Protein AF-A0A2H5Z7Q7-F1 (afdb_monomer)

Radius of gyration: 16.31 Å; Cα contacts (8 Å, |Δi|>4): 138; chains: 1; bounding box: 37×43×39 Å

pLDDT: mean 71.94, std 19.25, range [34.16, 92.62]

Mean predicted aligned error: 11.22 Å

Secondary structure (DSSP, 8-state):
------S--TTSHHHHHHHHTTEEEE--HHHHHHHHH-TTHHHHHHHHHHHHHHH-TT-EEEEEEEE-SS-TT-EEEEEEEE-SS--HHHHHHHHHHHHHHHHHHHHHHHHHHHHHTTTS------HHHHTT----

Nearest PDB structures (foldseek):
  7pmx-assembly1_A  TM=3.668E-01  e=2.606E+00  Homo sapiens
  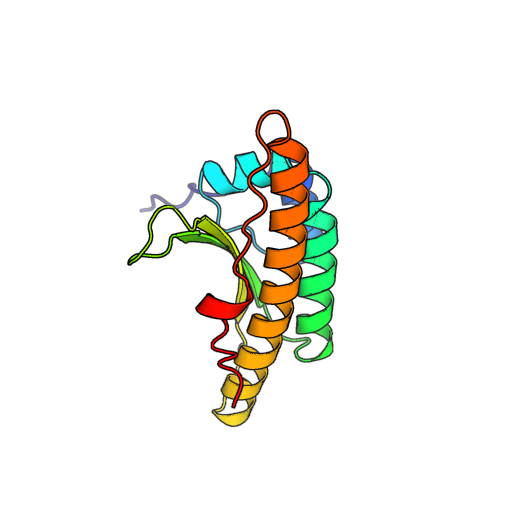4uc9-assembly3_C  TM=2.464E-01  e=1.610E+00  Human respiratory syncytial virus A2
  7pmw-assembly1_A  TM=3.029E-01  e=3.522E+00  Homo sapiens

Solvent-accessible surface area (backbone atoms only — not comparable to full-atom values): 8240 Å² total; per-residue (Å²): 140,76,99,76,85,76,82,75,81,77,77,45,71,54,58,48,52,38,47,74,72,56,32,42,74,58,66,56,73,66,48,51,51,48,47,68,75,34,76,61,52,64,57,48,52,50,54,31,48,49,56,44,38,72,79,36,75,73,49,48,36,34,35,35,68,42,66,37,91,91,44,71,84,55,58,48,83,42,68,44,74,46,62,93,73,80,51,73,71,59,45,57,52,47,50,52,46,41,51,56,29,40,52,54,41,50,53,54,46,51,54,52,49,40,63,76,42,61,92,64,75,67,75,84,86,59,71,52,74,80,68,66,64,72,86,127

Sequence (136 aa):
MSAQESCCNAAEPAVRDLLRFGIEVEGGEELLRTLSECPDLPVHLRGAANLILNWFPDARLSLRWYEDPEKPSDQHPILCASLPELNEERFQHLCRVIDDANLVLLTASCWTFAALGSDEGFLYADLDEDLGWSDS

Foldseek 3Di:
DDPPPPDDPVVDPLCVLCVVLQEAEPDDPVVSVLCVLQVCLSVLLSVLVCLLCVVPVQKHKYWYWDADPVHRVPIDIAIDIDHPDDDPVNVVVSVVSSVVSVVSSVVVSLVSVQVVPPVDGDPPPDPPVVVPVDDD

Structure (mmCIF, N/CA/C/O backbone):
data_AF-A0A2H5Z7Q7-F1
#
_entry.id   AF-A0A2H5Z7Q7-F1
#
loop_
_atom_site.group_PDB
_atom_site.id
_atom_site.type_symbol
_atom_site.label_atom_id
_atom_site.label_alt_id
_atom_site.label_comp_id
_atom_site.label_asym_id
_atom_site.label_entity_id
_atom_site.label_seq_id
_atom_site.pdbx_PDB_ins_code
_atom_site.Cartn_x
_atom_site.Cartn_y
_atom_site.Cartn_z
_atom_site.occupancy
_atom_site.B_iso_or_equiv
_atom_site.auth_seq_id
_atom_site.auth_comp_id
_atom_site.auth_asym_id
_atom_site.auth_atom_id
_atom_site.pdbx_PDB_model_num
ATOM 1 N N . MET A 1 1 ? -9.530 31.590 -4.856 1.00 36.12 1 MET A N 1
ATOM 2 C CA . MET A 1 1 ? -10.420 30.446 -5.148 1.00 36.12 1 MET A CA 1
ATOM 3 C C . MET A 1 1 ? -10.013 29.920 -6.514 1.00 36.12 1 MET A C 1
ATOM 5 O O . MET A 1 1 ? -10.115 30.693 -7.450 1.00 36.12 1 MET A O 1
ATOM 9 N N . SER A 1 2 ? -9.459 28.735 -6.727 1.00 39.00 2 SER A N 1
ATOM 10 C CA . SER A 1 2 ? -8.977 27.639 -5.874 1.00 39.00 2 SER A CA 1
ATOM 11 C C . SER A 1 2 ? -8.056 26.820 -6.789 1.00 39.00 2 SER A C 1
ATOM 13 O O . SER A 1 2 ? -8.506 26.355 -7.831 1.00 39.00 2 SER A O 1
ATOM 15 N N . ALA A 1 3 ? -6.774 26.691 -6.437 1.00 34.16 3 ALA A N 1
ATOM 16 C CA . ALA A 1 3 ? -5.777 25.893 -7.155 1.00 34.16 3 ALA A CA 1
ATOM 17 C C . ALA A 1 3 ? -5.958 24.402 -6.821 1.00 34.16 3 ALA A C 1
ATOM 19 O O . ALA A 1 3 ? -5.107 23.782 -6.194 1.00 34.16 3 ALA A O 1
ATOM 20 N N . GLN A 1 4 ? -7.135 23.869 -7.146 1.00 40.03 4 GLN A N 1
ATOM 21 C CA . GLN A 1 4 ? -7.619 22.577 -6.660 1.00 40.03 4 GLN A CA 1
ATOM 22 C C . GLN A 1 4 ? -8.030 21.666 -7.825 1.00 40.03 4 GLN A C 1
ATOM 24 O O . GLN A 1 4 ? -9.036 20.975 -7.764 1.00 40.03 4 GLN A O 1
ATOM 29 N N . GLU A 1 5 ? -7.241 21.699 -8.901 1.00 38.28 5 GLU A N 1
ATOM 30 C CA . GLU A 1 5 ? -7.325 20.768 -10.039 1.00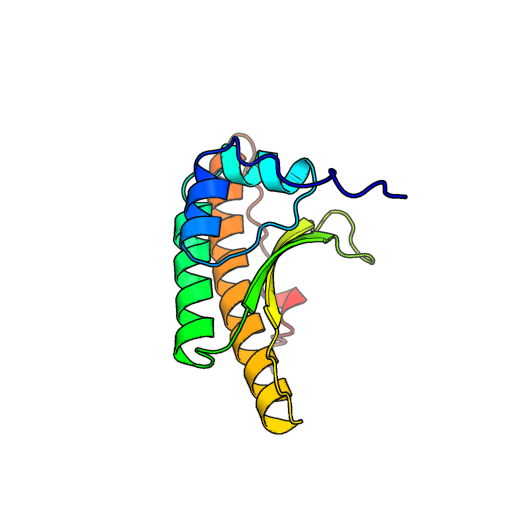 38.28 5 GLU A CA 1
ATOM 31 C C . GLU A 1 5 ? -5.946 20.160 -10.360 1.00 38.28 5 GLU A C 1
ATOM 33 O O . GLU A 1 5 ? -5.666 19.767 -11.488 1.00 38.28 5 GLU A O 1
ATOM 38 N N . SER A 1 6 ? -5.059 20.093 -9.363 1.00 47.19 6 SER A N 1
ATOM 39 C CA . SER A 1 6 ? -3.810 19.337 -9.462 1.00 47.19 6 SER A CA 1
ATOM 40 C C . SER A 1 6 ? -3.998 17.974 -8.808 1.00 47.19 6 SER A C 1
ATOM 42 O O . SER A 1 6 ? -4.615 17.887 -7.751 1.00 47.19 6 SER A O 1
ATOM 44 N N . CYS A 1 7 ? -3.402 16.950 -9.415 1.00 38.12 7 CYS A N 1
ATOM 45 C CA . CYS A 1 7 ? -3.300 15.573 -8.922 1.00 38.12 7 CYS A CA 1
ATOM 46 C C . CYS A 1 7 ? -4.508 14.679 -9.208 1.00 38.12 7 CYS A C 1
ATOM 48 O O . CYS A 1 7 ? -5.185 14.236 -8.296 1.00 38.12 7 CYS A O 1
ATOM 50 N N . CYS A 1 8 ? -4.734 14.356 -10.482 1.00 41.47 8 CYS A N 1
ATOM 51 C CA . CYS A 1 8 ? -5.301 13.066 -10.887 1.00 41.47 8 CYS A CA 1
ATOM 52 C C . CYS A 1 8 ? -5.014 12.851 -12.380 1.00 41.47 8 CYS A C 1
ATOM 54 O O . CYS A 1 8 ? -5.891 13.011 -13.230 1.00 41.47 8 CYS A O 1
ATOM 56 N N . ASN A 1 9 ? -3.784 12.451 -12.716 1.00 46.56 9 ASN A N 1
ATOM 57 C CA . ASN A 1 9 ? -3.499 11.793 -13.994 1.00 46.56 9 ASN A CA 1
ATOM 58 C C . ASN A 1 9 ? -4.136 10.393 -13.976 1.00 46.56 9 ASN A C 1
ATOM 60 O O . ASN A 1 9 ? -3.463 9.368 -13.985 1.00 46.56 9 ASN A O 1
ATOM 64 N N . ALA A 1 10 ? -5.469 10.338 -13.985 1.00 49.00 10 ALA A N 1
ATOM 65 C CA . ALA A 1 10 ? -6.270 9.125 -14.137 1.00 49.00 10 ALA A CA 1
ATOM 66 C C . ALA A 1 10 ? -6.141 8.521 -15.557 1.00 49.00 10 ALA A C 1
ATOM 68 O O . ALA A 1 10 ? -7.092 7.943 -16.087 1.00 49.00 10 ALA A O 1
ATOM 69 N N . ALA A 1 11 ? -4.996 8.695 -16.220 1.00 53.97 11 ALA A N 1
ATOM 70 C CA . ALA A 1 11 ? -4.720 8.256 -17.582 1.00 53.97 11 ALA A CA 1
ATOM 71 C C . ALA A 1 11 ? -3.995 6.901 -17.627 1.00 53.97 11 ALA A C 1
ATOM 73 O O . ALA A 1 11 ? -4.165 6.174 -18.604 1.00 53.97 11 ALA A O 1
ATOM 74 N N . GLU A 1 12 ? -3.277 6.515 -16.570 1.00 70.25 12 GLU A N 1
ATOM 75 C CA . GLU A 1 12 ? -2.552 5.244 -16.539 1.00 70.25 12 GLU A CA 1
ATOM 76 C C . GLU A 1 12 ? -3.443 4.067 -16.095 1.00 70.25 12 GLU A C 1
ATOM 78 O O . GLU A 1 12 ? -4.155 4.169 -15.088 1.00 70.25 12 GLU A O 1
ATOM 83 N N . PRO A 1 13 ? -3.427 2.928 -16.819 1.00 82.19 13 PRO A N 1
ATOM 84 C CA . PRO A 1 13 ? -4.212 1.743 -16.472 1.00 82.19 13 PRO A CA 1
ATOM 85 C C . PRO A 1 13 ? -3.989 1.247 -15.037 1.00 82.19 13 PRO A C 1
ATOM 87 O O . PRO A 1 13 ? -4.959 0.868 -14.381 1.00 82.19 13 PRO A O 1
ATOM 90 N N . ALA A 1 14 ? -2.749 1.305 -14.541 1.00 82.81 14 ALA A N 1
ATOM 91 C CA . ALA A 1 14 ? -2.385 0.888 -13.187 1.00 82.81 14 ALA A CA 1
ATOM 92 C C . ALA A 1 14 ? -3.063 1.756 -12.115 1.00 82.81 14 ALA A C 1
ATOM 94 O O . ALA A 1 14 ? -3.706 1.232 -11.209 1.00 82.81 14 ALA A O 1
ATOM 95 N N . VAL A 1 15 ? -3.019 3.084 -12.266 1.00 86.12 15 VAL A N 1
ATOM 96 C CA . VAL A 1 15 ? -3.685 4.025 -11.348 1.00 86.12 15 VAL A CA 1
ATOM 97 C C . VAL A 1 15 ? -5.195 3.789 -11.324 1.00 86.12 15 VAL A C 1
ATOM 99 O O . VAL A 1 15 ? -5.806 3.759 -10.258 1.00 86.12 15 VAL A O 1
ATOM 102 N N . ARG A 1 16 ? -5.820 3.559 -12.487 1.00 86.75 16 ARG A N 1
ATOM 103 C CA . ARG A 1 16 ? -7.259 3.246 -12.551 1.00 86.75 16 ARG A CA 1
ATOM 104 C C . ARG A 1 16 ? -7.609 1.939 -11.847 1.00 86.75 16 ARG A C 1
ATOM 106 O O . ARG A 1 16 ? -8.683 1.855 -11.256 1.00 86.75 16 ARG A O 1
ATOM 113 N N . ASP A 1 17 ? -6.757 0.926 -11.956 1.00 87.31 17 ASP A N 1
ATOM 114 C CA . ASP A 1 17 ? -6.961 -0.362 -11.293 1.00 87.31 17 ASP A CA 1
ATOM 115 C C . ASP A 1 17 ? -6.878 -0.214 -9.767 1.00 87.31 17 ASP A C 1
ATOM 117 O O . ASP A 1 17 ? -7.779 -0.656 -9.055 1.00 87.31 17 ASP A O 1
ATOM 121 N N . LEU A 1 18 ? -5.872 0.514 -9.273 1.00 89.06 18 LEU A N 1
ATOM 122 C CA . LEU A 1 18 ? -5.713 0.822 -7.848 1.00 89.06 18 LEU A CA 1
ATOM 123 C C . LEU A 1 18 ? -6.905 1.617 -7.291 1.00 89.06 18 LEU A C 1
ATOM 125 O O . LEU A 1 18 ? -7.474 1.234 -6.269 1.00 89.06 18 LEU A O 1
ATOM 129 N N . LEU A 1 19 ? -7.362 2.647 -8.012 1.00 89.00 19 LEU A N 1
ATOM 130 C CA . LEU A 1 19 ? -8.536 3.437 -7.622 1.00 89.00 19 LEU A CA 1
ATOM 131 C C . LEU A 1 19 ? -9.817 2.593 -7.566 1.00 89.00 19 LEU A C 1
ATOM 133 O O . LEU A 1 19 ? -10.624 2.752 -6.652 1.00 89.00 19 LEU A O 1
ATOM 137 N N . ARG A 1 20 ? -10.013 1.664 -8.513 1.00 88.31 20 ARG A N 1
ATOM 138 C CA . ARG A 1 20 ? -11.148 0.717 -8.476 1.00 88.31 20 ARG A CA 1
ATOM 139 C C . ARG A 1 20 ? -11.097 -0.209 -7.268 1.00 88.31 20 ARG A C 1
ATOM 141 O O . ARG A 1 20 ? -12.144 -0.687 -6.838 1.00 88.31 20 ARG A O 1
ATOM 148 N N . PHE A 1 21 ? -9.903 -0.455 -6.744 1.00 86.88 21 PHE A N 1
ATOM 149 C CA . PHE A 1 21 ? -9.679 -1.249 -5.545 1.00 86.88 21 PHE A CA 1
ATOM 150 C C . PHE A 1 21 ? -9.768 -0.429 -4.247 1.00 86.88 21 PHE A C 1
ATOM 152 O O . PHE A 1 21 ? -9.578 -0.975 -3.165 1.00 86.88 21 PHE A O 1
ATOM 159 N N . GLY A 1 22 ? -10.071 0.870 -4.335 1.00 89.56 22 GLY A N 1
ATOM 160 C CA . GLY A 1 22 ? -10.179 1.749 -3.171 1.00 89.56 22 GLY A CA 1
ATOM 161 C C . GLY A 1 22 ? -8.835 2.222 -2.617 1.00 89.56 22 GLY A C 1
ATOM 162 O O . GLY A 1 22 ? -8.785 2.673 -1.475 1.00 89.56 22 GLY A O 1
ATOM 163 N N . ILE A 1 23 ? -7.758 2.122 -3.403 1.00 91.00 23 ILE A N 1
ATOM 164 C CA . ILE A 1 23 ? -6.451 2.689 -3.063 1.00 91.00 23 ILE A CA 1
ATOM 165 C C . ILE A 1 23 ? -6.341 4.040 -3.764 1.00 91.00 23 ILE A C 1
ATOM 167 O O . ILE A 1 23 ? -6.248 4.112 -4.993 1.00 91.00 23 ILE A O 1
ATOM 171 N N . GLU A 1 24 ? -6.367 5.116 -2.983 1.00 91.19 24 GLU A N 1
ATOM 172 C CA . GLU A 1 24 ? -6.096 6.457 -3.493 1.00 91.19 24 GLU A CA 1
ATOM 173 C C . GLU A 1 24 ? -4.621 6.553 -3.898 1.00 91.19 24 GLU A C 1
ATOM 175 O O . GLU A 1 24 ? -3.749 6.024 -3.219 1.00 91.19 24 GLU A O 1
ATOM 180 N N . VAL A 1 25 ? -4.318 7.199 -5.022 1.00 87.94 25 VAL A N 1
ATOM 181 C CA . VAL A 1 25 ? -2.931 7.383 -5.469 1.00 87.94 25 VAL A CA 1
ATOM 182 C C . VAL A 1 25 ? -2.573 8.849 -5.300 1.00 87.94 25 VAL A C 1
ATOM 184 O O . VAL A 1 25 ? -3.021 9.706 -6.062 1.00 87.94 25 VAL A O 1
ATOM 187 N N . GLU A 1 26 ? -1.759 9.130 -4.292 1.00 83.00 26 GLU A N 1
ATOM 188 C CA . GLU A 1 26 ? -1.226 10.455 -4.001 1.00 83.00 26 GLU A CA 1
ATOM 189 C C . GLU A 1 26 ? 0.171 10.547 -4.628 1.00 83.00 26 GLU A C 1
ATOM 191 O O . GLU A 1 26 ? 1.195 10.306 -3.991 1.00 83.00 26 GLU A O 1
ATOM 196 N N . GLY A 1 27 ? 0.188 10.788 -5.941 1.00 66.25 27 GLY A N 1
ATOM 197 C CA . GLY A 1 27 ? 1.388 10.638 -6.764 1.00 66.25 27 GLY A CA 1
ATOM 198 C C . GLY A 1 27 ? 2.147 11.927 -7.078 1.00 66.25 27 GLY A C 1
ATOM 199 O O . GLY A 1 27 ? 1.545 12.964 -7.364 1.00 66.25 27 GLY A O 1
ATOM 200 N N . GLY A 1 28 ? 3.477 11.792 -7.099 1.00 75.19 28 GLY A N 1
ATOM 201 C CA . GLY A 1 28 ? 4.423 12.584 -7.895 1.00 75.19 28 GLY A CA 1
ATOM 202 C C . GLY A 1 28 ? 4.813 11.850 -9.191 1.00 75.19 28 GLY A C 1
ATOM 203 O O . GLY A 1 28 ? 4.304 10.760 -9.463 1.00 75.19 28 GLY A O 1
ATOM 204 N N . GLU A 1 29 ? 5.691 12.438 -10.005 1.00 82.56 29 GLU A N 1
ATOM 205 C CA . GLU A 1 29 ? 6.098 11.897 -11.318 1.00 82.56 29 GLU A CA 1
ATOM 206 C C . GLU A 1 29 ? 6.750 10.506 -11.200 1.00 82.56 29 GLU A C 1
ATOM 208 O O . GLU A 1 29 ? 6.475 9.609 -12.000 1.00 82.56 29 GLU A O 1
ATOM 213 N N . GLU A 1 30 ? 7.530 10.292 -10.143 1.00 81.62 30 GLU A N 1
ATOM 214 C CA . GLU A 1 30 ? 8.263 9.061 -9.853 1.00 81.62 30 GLU A CA 1
ATOM 215 C C . GLU A 1 30 ? 7.333 7.875 -9.593 1.00 81.62 30 GLU A C 1
ATOM 217 O O . GLU A 1 30 ? 7.530 6.805 -10.167 1.00 81.62 30 GLU A O 1
ATOM 222 N N . LEU A 1 31 ? 6.281 8.070 -8.789 1.00 83.88 31 LEU A N 1
ATOM 223 C CA . LEU A 1 31 ? 5.318 7.010 -8.484 1.00 83.88 31 LEU A CA 1
ATOM 224 C C . LEU A 1 31 ? 4.585 6.543 -9.746 1.00 83.88 31 LEU A C 1
ATOM 226 O O . LEU A 1 31 ? 4.381 5.345 -9.933 1.00 83.88 31 LEU A O 1
ATOM 230 N N . LEU A 1 32 ? 4.197 7.484 -10.613 1.00 85.38 32 LEU A N 1
ATOM 231 C CA . LEU A 1 32 ? 3.534 7.167 -11.880 1.00 85.38 32 LEU A CA 1
ATOM 232 C C . LEU A 1 32 ? 4.476 6.392 -12.804 1.00 85.38 32 LEU A C 1
ATOM 234 O O . LEU A 1 32 ? 4.120 5.317 -13.286 1.00 85.38 32 LEU A O 1
ATOM 238 N N . ARG A 1 33 ? 5.719 6.866 -12.956 1.00 83.50 33 ARG A N 1
ATOM 239 C CA . ARG A 1 33 ? 6.745 6.152 -13.724 1.00 83.50 33 ARG A CA 1
ATOM 240 C C . ARG A 1 33 ? 6.923 4.720 -13.218 1.00 83.50 33 ARG A C 1
ATOM 242 O O . ARG A 1 33 ? 6.855 3.788 -14.013 1.00 83.50 33 ARG A O 1
ATOM 249 N N . THR A 1 34 ? 7.066 4.530 -11.906 1.00 82.06 34 THR A N 1
ATOM 250 C CA . THR A 1 34 ? 7.188 3.196 -11.306 1.00 82.06 34 THR A CA 1
ATOM 251 C C . THR A 1 34 ? 5.966 2.323 -11.589 1.00 82.06 34 THR A C 1
ATOM 253 O O . THR A 1 34 ? 6.127 1.170 -11.971 1.00 82.06 34 THR A O 1
ATOM 256 N N . LEU A 1 35 ? 4.742 2.836 -11.445 1.00 83.56 35 LEU A N 1
ATOM 257 C CA . LEU A 1 35 ? 3.531 2.059 -11.744 1.00 83.56 35 LEU A CA 1
ATOM 258 C C . LEU A 1 35 ? 3.434 1.660 -13.225 1.00 83.56 35 LEU A C 1
ATOM 260 O O . LEU A 1 35 ? 2.868 0.609 -13.533 1.00 83.56 35 LEU A O 1
ATOM 264 N N . SER A 1 36 ? 3.977 2.476 -14.131 1.00 82.31 36 SER A N 1
ATOM 265 C CA . SER A 1 36 ? 4.039 2.170 -15.562 1.00 82.31 36 SER A CA 1
ATOM 266 C C . SER A 1 36 ? 5.133 1.154 -15.909 1.00 82.31 36 SER A C 1
ATOM 268 O O . SER A 1 36 ? 4.927 0.311 -16.782 1.00 82.31 36 SER A O 1
ATOM 270 N N . GLU A 1 37 ? 6.298 1.239 -15.270 1.00 81.88 37 GLU A N 1
ATOM 271 C CA . GLU A 1 37 ? 7.453 0.369 -15.540 1.00 81.88 37 GLU A CA 1
ATOM 272 C C . GLU A 1 37 ? 7.352 -0.986 -14.819 1.00 81.88 37 GLU A C 1
ATOM 274 O O . GLU A 1 37 ? 7.892 -1.983 -15.298 1.00 81.88 37 GLU A O 1
ATOM 279 N N . CYS A 1 38 ? 6.599 -1.045 -13.716 1.00 79.00 38 CYS A N 1
ATOM 280 C CA . CYS A 1 38 ? 6.420 -2.222 -12.867 1.00 79.00 38 CYS A CA 1
ATOM 281 C C . CYS A 1 38 ? 4.970 -2.754 -12.937 1.00 79.00 38 CYS A C 1
ATOM 283 O O . CYS A 1 38 ? 4.186 -2.514 -12.013 1.00 79.00 38 CYS A O 1
ATOM 285 N N . PRO A 1 39 ? 4.573 -3.514 -13.977 1.00 79.44 39 PRO A N 1
ATOM 286 C CA . PRO A 1 39 ? 3.189 -3.980 -14.139 1.00 79.44 39 PRO A CA 1
ATOM 287 C C . PRO A 1 39 ? 2.716 -4.951 -13.042 1.00 79.44 39 PRO A C 1
ATOM 289 O O . PRO A 1 39 ? 1.509 -5.096 -12.835 1.00 79.44 39 PRO A O 1
ATOM 292 N N . ASP A 1 40 ? 3.643 -5.582 -12.316 1.00 80.88 40 ASP A N 1
ATOM 293 C CA . ASP A 1 40 ? 3.340 -6.485 -11.200 1.00 80.88 40 ASP A CA 1
ATOM 294 C C . ASP A 1 40 ? 3.104 -5.739 -9.876 1.00 80.88 40 ASP A C 1
ATOM 296 O O . ASP A 1 40 ? 2.406 -6.239 -8.989 1.00 80.88 40 ASP A O 1
ATOM 300 N N . LEU A 1 41 ? 3.601 -4.503 -9.742 1.00 81.38 41 LEU A N 1
ATOM 301 C CA . LEU A 1 41 ? 3.450 -3.707 -8.523 1.00 81.38 41 LEU A CA 1
ATOM 302 C C . LEU A 1 41 ? 1.970 -3.510 -8.122 1.00 81.38 41 LEU A C 1
ATOM 304 O O . LEU A 1 41 ? 1.646 -3.747 -6.956 1.00 81.38 41 LEU A O 1
ATOM 308 N N . PRO A 1 42 ? 1.026 -3.196 -9.036 1.00 85.62 42 PRO A N 1
ATOM 309 C CA . PRO A 1 42 ? -0.404 -3.173 -8.713 1.00 85.62 42 PRO A CA 1
ATOM 310 C C . PRO A 1 42 ? -0.964 -4.492 -8.155 1.00 85.62 42 PRO A C 1
ATOM 312 O O . PRO A 1 42 ? -1.914 -4.481 -7.371 1.00 85.62 42 PRO A O 1
ATOM 315 N N . VAL A 1 43 ? -0.419 -5.650 -8.541 1.00 84.25 43 VAL A N 1
ATOM 316 C CA . VAL A 1 43 ? -0.834 -6.950 -7.980 1.00 84.25 43 VAL A CA 1
ATOM 317 C C . VAL A 1 43 ? -0.385 -7.059 -6.524 1.00 84.25 43 VAL A C 1
ATOM 319 O O . VAL A 1 43 ? -1.196 -7.399 -5.659 1.00 84.25 43 VAL A O 1
ATOM 322 N N . HIS A 1 44 ? 0.867 -6.708 -6.237 1.00 85.00 44 HIS A N 1
ATOM 323 C CA . HIS A 1 44 ? 1.411 -6.723 -4.878 1.00 85.00 44 HIS A CA 1
ATOM 324 C C . HIS A 1 44 ? 0.710 -5.718 -3.961 1.00 85.00 44 HIS A C 1
ATOM 326 O O . HIS A 1 44 ? 0.329 -6.071 -2.845 1.00 85.00 44 HIS A O 1
ATOM 332 N N . LEU A 1 45 ? 0.431 -4.514 -4.465 1.00 88.00 45 LEU A N 1
ATOM 333 C CA . LEU A 1 45 ? -0.339 -3.491 -3.756 1.00 88.00 45 LEU A CA 1
ATOM 334 C C . LEU A 1 45 ? -1.740 -3.972 -3.380 1.00 88.00 45 LEU A C 1
ATOM 336 O O . LEU A 1 45 ? -2.189 -3.727 -2.264 1.00 88.00 45 LEU A O 1
ATOM 340 N N . ARG A 1 46 ? -2.419 -4.713 -4.265 1.00 87.81 46 ARG A N 1
ATOM 341 C CA . ARG A 1 46 ? -3.710 -5.338 -3.935 1.00 87.81 46 ARG A CA 1
ATOM 342 C C . ARG A 1 46 ? -3.578 -6.391 -2.838 1.00 87.81 46 ARG A C 1
ATOM 344 O O . ARG A 1 46 ? -4.447 -6.475 -1.974 1.00 87.81 46 ARG A O 1
ATOM 351 N N . GLY A 1 47 ? -2.506 -7.182 -2.852 1.00 87.44 47 GLY A N 1
ATOM 352 C CA . GLY A 1 47 ? -2.207 -8.145 -1.789 1.00 87.44 47 GLY A CA 1
ATOM 353 C C . GLY A 1 47 ? -2.018 -7.468 -0.428 1.00 87.44 47 GLY A C 1
ATOM 354 O O . GLY A 1 47 ? -2.686 -7.837 0.538 1.00 87.44 47 GLY A O 1
ATOM 355 N N . ALA A 1 48 ? -1.176 -6.435 -0.380 1.00 88.50 48 ALA A N 1
ATOM 356 C CA . ALA A 1 48 ? -0.931 -5.627 0.814 1.00 88.50 48 ALA A CA 1
ATOM 357 C C . ALA A 1 48 ? -2.211 -4.928 1.311 1.00 88.50 48 ALA A C 1
ATOM 359 O O . ALA A 1 48 ? -2.545 -4.990 2.493 1.00 88.50 48 ALA A O 1
ATOM 360 N N . ALA A 1 49 ? -2.991 -4.341 0.400 1.00 90.56 49 ALA A N 1
ATOM 361 C CA . ALA A 1 49 ? -4.271 -3.716 0.720 1.00 90.56 49 ALA A CA 1
ATOM 362 C C . ALA A 1 49 ? -5.278 -4.712 1.309 1.00 90.56 49 ALA A C 1
ATOM 364 O O . ALA A 1 49 ? -5.932 -4.406 2.303 1.00 90.56 49 ALA A O 1
ATOM 365 N N . ASN A 1 50 ? -5.375 -5.920 0.747 1.00 91.38 50 ASN A N 1
ATOM 366 C CA . ASN A 1 50 ? -6.246 -6.967 1.282 1.00 91.38 50 ASN A CA 1
ATOM 367 C C . ASN A 1 50 ? -5.845 -7.387 2.696 1.00 91.38 50 ASN A C 1
ATOM 369 O O . ASN A 1 50 ? -6.724 -7.639 3.519 1.00 91.38 50 ASN A O 1
ATOM 373 N N . LEU A 1 51 ? -4.543 -7.454 2.993 1.00 89.19 51 LEU A N 1
ATOM 374 C CA . LEU A 1 51 ? -4.077 -7.732 4.349 1.00 89.19 51 LEU A CA 1
ATOM 375 C C . LEU A 1 51 ? -4.616 -6.676 5.320 1.00 89.19 51 LEU A C 1
ATOM 377 O O . LEU A 1 51 ? -5.264 -7.038 6.298 1.00 89.19 51 LEU A O 1
ATOM 381 N N . ILE A 1 52 ? -4.439 -5.390 5.010 1.00 88.81 52 ILE A N 1
ATOM 382 C CA . ILE A 1 52 ? -4.912 -4.291 5.864 1.00 88.81 52 ILE A CA 1
ATOM 383 C C . ILE A 1 52 ? -6.439 -4.324 6.011 1.00 88.81 52 ILE A C 1
ATOM 385 O O . ILE A 1 52 ? -6.945 -4.287 7.131 1.00 88.81 52 ILE A O 1
ATOM 389 N N . LEU A 1 53 ? -7.181 -4.446 4.906 1.00 91.12 53 LEU A N 1
ATOM 390 C CA . LEU A 1 53 ? -8.649 -4.400 4.907 1.00 91.12 53 LEU A CA 1
ATOM 391 C C . LEU A 1 53 ? -9.299 -5.609 5.592 1.00 91.12 53 LEU A C 1
ATOM 393 O O . LEU A 1 53 ? -10.410 -5.489 6.105 1.00 91.12 53 LEU A O 1
ATOM 397 N N . ASN A 1 54 ? -8.621 -6.758 5.651 1.00 92.62 54 ASN A N 1
ATOM 398 C CA . ASN A 1 54 ? -9.103 -7.913 6.414 1.00 92.62 54 ASN A CA 1
ATOM 399 C C . ASN A 1 54 ? -9.110 -7.647 7.926 1.00 92.62 54 ASN A C 1
ATOM 401 O O . ASN A 1 54 ? -10.003 -8.124 8.627 1.00 92.62 54 ASN A O 1
ATOM 405 N N . TRP A 1 55 ? -8.132 -6.890 8.428 1.00 91.00 55 TRP A N 1
ATOM 406 C CA . TRP A 1 55 ? -8.058 -6.498 9.839 1.00 91.00 55 TRP A CA 1
ATOM 407 C C . TRP A 1 55 ? -8.851 -5.221 10.130 1.00 91.00 55 TRP A C 1
ATOM 409 O O . TRP A 1 55 ? -9.456 -5.096 11.197 1.00 91.00 55 TRP A O 1
ATOM 419 N N . PHE A 1 56 ? -8.885 -4.295 9.170 1.00 90.12 56 PHE A N 1
ATOM 420 C CA . PHE A 1 56 ? -9.499 -2.977 9.294 1.00 90.12 56 PHE A CA 1
ATOM 421 C C . PHE A 1 56 ? -10.379 -2.651 8.072 1.00 90.12 56 PHE A C 1
ATOM 423 O O . PHE A 1 56 ? -9.963 -1.898 7.190 1.00 90.12 56 PHE A O 1
ATOM 430 N N . PRO A 1 57 ? -11.613 -3.186 8.001 1.00 92.56 57 PRO A N 1
ATOM 431 C CA . PRO A 1 57 ? -12.491 -3.004 6.838 1.00 92.56 57 PRO A CA 1
ATOM 432 C C . PRO A 1 57 ? -12.925 -1.553 6.585 1.00 92.56 57 PRO A C 1
ATOM 434 O O . PRO A 1 57 ? -13.385 -1.223 5.496 1.00 92.56 57 PRO A O 1
ATOM 437 N N . ASP A 1 58 ? -12.823 -0.697 7.601 1.00 91.19 58 ASP A N 1
ATOM 438 C CA . ASP A 1 58 ? -13.126 0.733 7.557 1.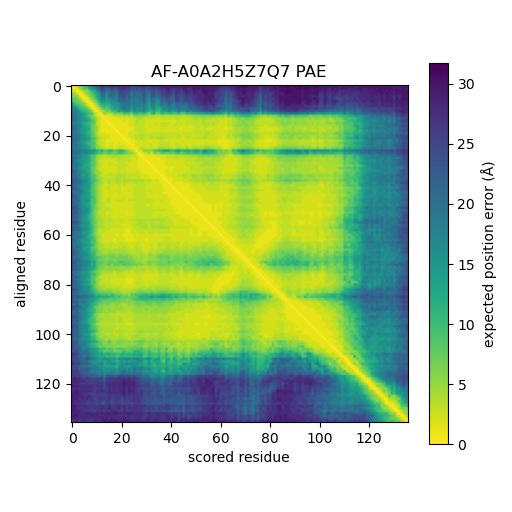00 91.19 58 ASP A CA 1
ATOM 439 C C . ASP A 1 58 ? -11.904 1.607 7.223 1.00 91.19 58 ASP A C 1
ATOM 441 O O . ASP A 1 58 ? -12.020 2.836 7.185 1.00 91.19 58 ASP A O 1
ATOM 445 N N . ALA A 1 59 ? -10.743 0.994 6.970 1.00 89.31 59 ALA A N 1
ATOM 446 C CA . ALA A 1 59 ? -9.542 1.710 6.575 1.00 89.31 59 ALA A CA 1
ATOM 447 C C . ALA A 1 59 ? -9.683 2.342 5.189 1.00 89.31 59 ALA A C 1
ATOM 449 O O . ALA A 1 59 ? -10.153 1.724 4.234 1.00 89.31 59 ALA A O 1
ATOM 450 N N . ARG A 1 60 ? -9.207 3.581 5.066 1.00 91.62 60 ARG A N 1
ATOM 451 C CA . ARG A 1 60 ? -8.974 4.239 3.778 1.00 91.62 60 ARG A CA 1
ATOM 452 C C . ARG A 1 60 ? -7.502 4.138 3.438 1.00 91.62 60 ARG A C 1
ATOM 454 O O . ARG A 1 60 ? -6.668 4.501 4.268 1.00 91.62 60 ARG A O 1
ATOM 461 N N . LEU A 1 61 ? -7.204 3.663 2.236 1.00 91.12 61 LEU A N 1
ATOM 462 C CA . LEU A 1 61 ? -5.844 3.399 1.787 1.00 91.12 61 LEU A CA 1
ATOM 463 C C . LEU A 1 61 ? -5.376 4.477 0.811 1.00 91.12 61 LEU A C 1
ATOM 465 O O . LEU A 1 61 ? -6.130 4.874 -0.076 1.00 91.12 61 LEU A O 1
ATOM 469 N N . SER A 1 62 ? -4.122 4.902 0.946 1.00 90.06 62 SER A N 1
ATOM 470 C CA . SER A 1 62 ? -3.452 5.769 -0.027 1.00 90.06 62 SER A CA 1
ATOM 471 C C . SER A 1 62 ? -2.053 5.246 -0.340 1.00 90.06 62 SER A C 1
ATOM 473 O O . SER A 1 62 ? -1.366 4.732 0.538 1.00 90.06 62 SER A O 1
ATOM 475 N N . LEU A 1 63 ? -1.634 5.359 -1.593 1.00 90.50 63 LEU A N 1
ATOM 476 C CA . LEU A 1 63 ? -0.293 5.046 -2.067 1.00 90.50 63 LEU A CA 1
ATOM 477 C C . LEU A 1 63 ? 0.476 6.346 -2.280 1.00 90.50 63 LEU A C 1
ATOM 479 O O . LEU A 1 63 ? -0.024 7.243 -2.964 1.00 90.50 63 LEU A O 1
ATOM 483 N N . ARG A 1 64 ? 1.682 6.431 -1.717 1.00 87.62 64 ARG A N 1
ATOM 484 C CA . ARG A 1 64 ? 2.526 7.634 -1.736 1.00 87.62 64 ARG A CA 1
ATOM 485 C C . ARG A 1 64 ? 3.948 7.287 -2.159 1.00 87.62 64 ARG A C 1
ATOM 487 O O . ARG A 1 64 ? 4.379 6.149 -1.996 1.00 87.62 64 ARG A O 1
ATOM 494 N N . 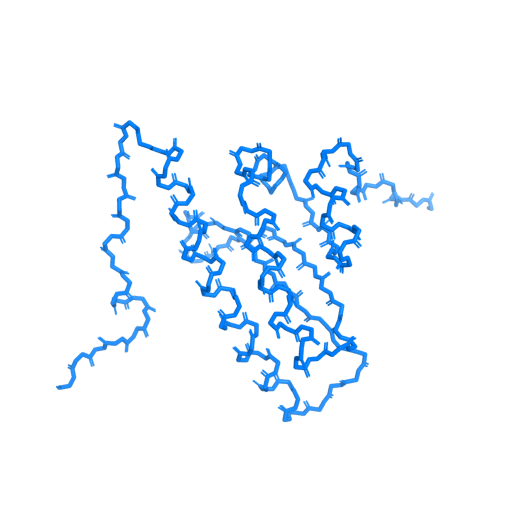TRP A 1 65 ? 4.677 8.271 -2.680 1.00 85.38 65 TRP A N 1
ATOM 495 C CA . TRP A 1 65 ? 6.128 8.168 -2.836 1.00 85.38 65 TRP A CA 1
ATOM 496 C C . TRP A 1 65 ? 6.797 8.542 -1.514 1.00 85.38 65 TRP A C 1
ATOM 498 O O . TRP A 1 65 ? 6.547 9.631 -0.994 1.00 85.38 65 TRP A O 1
ATOM 508 N N . TYR A 1 66 ? 7.594 7.634 -0.962 1.00 83.00 66 TYR A N 1
ATOM 509 C CA . TYR A 1 66 ? 8.405 7.887 0.220 1.00 83.00 66 TYR A CA 1
ATOM 510 C C . TYR A 1 66 ? 9.856 8.146 -0.185 1.00 83.00 66 TYR A C 1
ATOM 512 O O . TYR A 1 66 ? 10.387 7.471 -1.065 1.00 83.00 66 TYR A O 1
ATOM 520 N N . GLU A 1 67 ? 10.475 9.113 0.486 1.00 82.94 67 GLU A N 1
ATOM 521 C CA . GLU A 1 67 ? 11.900 9.422 0.415 1.00 82.94 67 GLU A CA 1
ATOM 522 C C . GLU A 1 67 ? 12.423 9.503 1.849 1.00 82.94 67 GLU A C 1
ATOM 524 O O . GLU A 1 67 ? 11.894 10.271 2.663 1.00 82.94 67 GLU A O 1
ATOM 529 N N . ASP A 1 68 ? 13.434 8.694 2.160 1.00 78.75 68 ASP A N 1
ATOM 530 C CA . ASP A 1 68 ? 14.082 8.732 3.464 1.00 78.75 68 ASP A CA 1
ATOM 531 C C . ASP A 1 68 ? 14.898 10.038 3.615 1.00 78.75 68 ASP A C 1
ATOM 533 O O . ASP A 1 68 ? 15.783 10.318 2.799 1.00 78.75 68 ASP A O 1
ATOM 537 N N . PRO A 1 69 ? 14.626 10.863 4.646 1.00 79.31 69 PRO A N 1
ATOM 538 C CA . PRO A 1 69 ? 15.323 12.133 4.843 1.00 79.31 69 PRO A CA 1
ATOM 539 C C . PRO A 1 69 ? 16.795 11.977 5.261 1.00 79.31 69 PRO A C 1
ATOM 541 O O . PRO A 1 69 ? 17.581 12.909 5.071 1.00 79.31 69 PRO A O 1
ATOM 544 N N . GLU A 1 70 ? 17.172 10.847 5.855 1.00 81.69 70 GLU A N 1
ATOM 545 C CA . GLU A 1 70 ? 18.542 10.525 6.264 1.00 81.69 70 GLU A CA 1
ATOM 546 C C . GLU A 1 70 ? 19.312 9.838 5.131 1.00 81.69 70 GLU A C 1
ATOM 548 O O . GLU A 1 70 ? 20.523 10.045 4.988 1.00 81.69 70 GLU A O 1
ATOM 553 N N . LYS A 1 71 ? 18.604 9.090 4.278 1.00 78.12 71 LYS A N 1
ATOM 554 C CA . LYS A 1 71 ? 19.170 8.382 3.126 1.00 78.12 71 LYS A CA 1
ATOM 555 C C . LYS A 1 71 ? 18.337 8.614 1.856 1.00 78.12 71 LYS A C 1
ATOM 557 O O . LYS A 1 71 ? 17.616 7.725 1.422 1.00 78.12 71 LYS A O 1
ATOM 562 N N . PRO A 1 72 ? 18.510 9.753 1.159 1.00 74.69 72 PRO A N 1
ATOM 563 C CA . PRO A 1 72 ? 17.689 10.120 -0.005 1.00 74.69 72 PRO A CA 1
ATOM 564 C C . PRO A 1 72 ? 17.723 9.144 -1.192 1.00 74.69 72 PRO A C 1
ATOM 566 O O . PRO A 1 72 ? 16.921 9.274 -2.113 1.00 74.69 72 PRO A O 1
ATOM 569 N N . SER A 1 73 ? 18.662 8.191 -1.220 1.00 73.69 73 SER A N 1
ATOM 570 C CA . SER A 1 73 ? 18.665 7.095 -2.197 1.00 73.69 73 SER A CA 1
ATOM 571 C C . SER A 1 73 ? 17.561 6.068 -1.950 1.00 73.69 73 SER A C 1
ATOM 573 O O . SER A 1 73 ? 17.180 5.354 -2.876 1.00 73.69 73 SER A O 1
ATOM 575 N N . ASP A 1 74 ? 17.055 5.986 -0.721 1.00 72.06 74 ASP A N 1
ATOM 576 C CA . ASP A 1 74 ? 16.073 4.998 -0.300 1.00 72.06 74 ASP A CA 1
ATOM 577 C C . ASP A 1 74 ? 14.680 5.577 -0.534 1.00 72.06 74 ASP A C 1
ATOM 579 O O . ASP A 1 74 ? 14.028 6.154 0.338 1.00 72.06 74 ASP A O 1
ATOM 583 N N . GLN A 1 75 ? 14.251 5.446 -1.787 1.00 75.75 75 GLN A N 1
ATOM 584 C CA . GLN A 1 75 ? 12.957 5.911 -2.260 1.00 75.75 75 GLN A CA 1
ATOM 585 C C . GLN A 1 75 ? 12.118 4.735 -2.727 1.00 75.75 75 GLN A C 1
ATOM 587 O O . GLN A 1 75 ? 12.597 3.871 -3.465 1.00 75.75 75 GLN A O 1
ATOM 592 N N . HIS A 1 76 ? 10.860 4.694 -2.309 1.00 79.94 76 HIS A N 1
ATOM 593 C CA . HIS A 1 76 ? 9.962 3.610 -2.684 1.00 79.94 76 HIS A CA 1
ATOM 594 C C . HIS A 1 76 ? 8.491 4.003 -2.517 1.00 79.94 76 HIS A C 1
ATOM 596 O O . HIS A 1 76 ? 8.154 4.916 -1.758 1.00 79.94 76 HIS A O 1
ATOM 602 N N . PRO A 1 77 ? 7.576 3.318 -3.221 1.00 83.50 77 PRO A N 1
ATOM 603 C CA . PRO A 1 77 ? 6.154 3.438 -2.943 1.00 83.50 77 PRO A CA 1
ATOM 604 C C . PRO A 1 77 ? 5.825 2.895 -1.545 1.00 83.50 77 PRO A C 1
ATOM 606 O O . PRO A 1 77 ? 6.224 1.783 -1.204 1.00 83.50 77 PRO A O 1
ATOM 609 N N . ILE A 1 78 ? 5.036 3.643 -0.773 1.00 85.50 78 ILE A N 1
ATOM 610 C CA . ILE A 1 78 ? 4.529 3.229 0.541 1.00 85.50 78 ILE A CA 1
ATOM 611 C C . ILE A 1 78 ? 3.000 3.218 0.553 1.00 85.50 78 ILE A C 1
ATOM 613 O O . ILE A 1 78 ? 2.346 4.144 0.057 1.00 85.50 78 ILE A O 1
ATOM 617 N N . LEU A 1 79 ? 2.419 2.166 1.128 1.00 88.19 79 LEU A N 1
ATOM 618 C CA . LEU A 1 79 ? 0.984 2.050 1.352 1.00 88.19 79 LEU A CA 1
ATOM 619 C C . LEU A 1 79 ? 0.638 2.582 2.746 1.00 88.19 79 LEU A C 1
ATOM 621 O O . LEU A 1 79 ? 1.052 2.032 3.766 1.00 88.19 79 LEU A O 1
ATOM 625 N N . CYS A 1 80 ? -0.157 3.641 2.790 1.00 87.12 80 CYS A N 1
ATOM 626 C CA . CYS A 1 80 ? -0.657 4.250 4.013 1.00 87.12 80 CYS A CA 1
ATOM 627 C C . CYS A 1 80 ? -2.121 3.865 4.242 1.00 87.12 80 CYS A C 1
ATOM 629 O O . CYS A 1 80 ? -2.893 3.727 3.291 1.00 87.12 80 CYS A O 1
ATOM 631 N N . ALA A 1 81 ? -2.530 3.774 5.507 1.00 88.00 81 ALA A N 1
ATOM 632 C CA . ALA A 1 81 ? -3.927 3.591 5.877 1.00 88.00 81 ALA A CA 1
ATOM 633 C C . ALA A 1 81 ? -4.363 4.602 6.941 1.00 88.00 81 ALA A C 1
ATOM 635 O O . ALA A 1 81 ? -3.584 5.005 7.804 1.00 88.00 81 ALA A O 1
ATOM 636 N N . SER A 1 82 ? -5.629 5.001 6.882 1.00 85.75 82 SER A N 1
ATOM 637 C CA . SER A 1 82 ? -6.265 5.877 7.866 1.00 85.75 82 SER A CA 1
ATOM 638 C C . SER A 1 82 ? -7.592 5.284 8.323 1.00 85.75 82 SER A C 1
ATOM 640 O O . SER A 1 82 ? -8.290 4.642 7.539 1.00 85.75 82 SER A O 1
ATOM 642 N N . LEU A 1 83 ? -7.944 5.501 9.592 1.00 83.38 83 LEU A N 1
ATOM 643 C CA . LEU A 1 83 ? -9.212 5.061 10.173 1.00 83.38 83 LEU A CA 1
ATOM 644 C C . LEU A 1 83 ? -10.057 6.271 10.586 1.00 83.38 83 LEU A C 1
ATOM 646 O O . LEU A 1 83 ? -9.495 7.276 11.026 1.00 83.38 83 LEU A O 1
ATOM 650 N N . PRO A 1 84 ? -11.395 6.183 10.485 1.00 79.00 84 PRO A N 1
ATOM 651 C CA . PRO A 1 84 ? -12.291 7.244 10.942 1.00 79.00 84 PRO A CA 1
ATOM 652 C C . PRO A 1 84 ? -12.258 7.420 12.466 1.00 79.00 84 PRO A C 1
ATOM 654 O O . PRO A 1 84 ? -12.401 8.538 12.956 1.00 79.00 84 PRO A O 1
ATOM 657 N N . GLU A 1 85 ? -12.042 6.332 13.209 1.00 79.88 85 GLU A N 1
ATOM 658 C CA . GLU A 1 85 ? -11.933 6.332 14.666 1.00 79.88 85 GLU A CA 1
ATOM 659 C C . GLU A 1 85 ? -10.721 5.515 15.109 1.00 79.88 85 GLU A C 1
ATOM 661 O O . GLU A 1 85 ? -10.491 4.385 14.664 1.00 79.88 85 GLU A O 1
ATOM 666 N N . LEU A 1 86 ? -9.936 6.104 16.007 1.00 77.12 86 LEU A N 1
ATOM 667 C CA . LEU A 1 86 ? -8.638 5.587 16.403 1.00 77.12 86 LEU A CA 1
ATOM 668 C C . LEU A 1 86 ? -8.478 5.723 17.915 1.00 77.12 86 LEU A C 1
ATOM 670 O O . LEU A 1 86 ? -8.510 6.822 18.464 1.00 77.12 86 LEU A O 1
ATOM 674 N N . ASN A 1 87 ? -8.335 4.582 18.585 1.00 85.19 87 ASN A N 1
ATOM 675 C CA . ASN A 1 87 ? -7.872 4.503 19.965 1.00 85.19 87 ASN A CA 1
ATOM 676 C C . ASN A 1 87 ? -6.441 3.943 19.978 1.00 85.19 87 ASN A C 1
ATOM 678 O O . ASN A 1 87 ? -5.957 3.457 18.957 1.00 85.19 87 ASN A O 1
ATOM 682 N N . GLU A 1 88 ? -5.762 4.024 21.118 1.00 78.81 88 GLU A N 1
ATOM 683 C CA . GLU A 1 88 ? -4.344 3.662 21.225 1.00 78.81 88 GLU A CA 1
ATOM 684 C C . GLU A 1 88 ? -4.062 2.203 20.833 1.00 78.81 88 GLU A C 1
ATOM 686 O O . GLU A 1 88 ? -3.126 1.930 20.086 1.00 78.81 88 GLU A O 1
ATOM 691 N N . GLU A 1 89 ? -4.914 1.269 21.255 1.00 84.38 89 GLU A N 1
ATOM 692 C CA . GLU A 1 89 ? -4.773 -0.152 20.921 1.00 84.38 89 GLU A CA 1
ATOM 693 C C . GLU A 1 89 ? -4.958 -0.407 19.416 1.00 84.38 89 GLU A C 1
ATOM 695 O O . GLU A 1 89 ? -4.135 -1.072 18.783 1.00 84.38 89 GLU A O 1
ATOM 700 N N . ARG A 1 90 ? -6.003 0.175 18.809 1.00 81.12 90 ARG A N 1
ATOM 701 C CA . ARG A 1 90 ? -6.240 0.092 17.359 1.00 81.12 90 ARG A CA 1
ATOM 702 C C . ARG A 1 90 ? -5.119 0.760 16.573 1.00 81.12 90 ARG A C 1
ATOM 704 O O . ARG A 1 90 ? -4.771 0.243 15.520 1.00 81.12 90 ARG A O 1
ATOM 711 N N . PHE A 1 91 ? -4.549 1.858 17.069 1.00 78.56 91 PHE A N 1
ATOM 712 C CA . PHE A 1 91 ? -3.410 2.523 16.436 1.00 78.56 91 PHE A CA 1
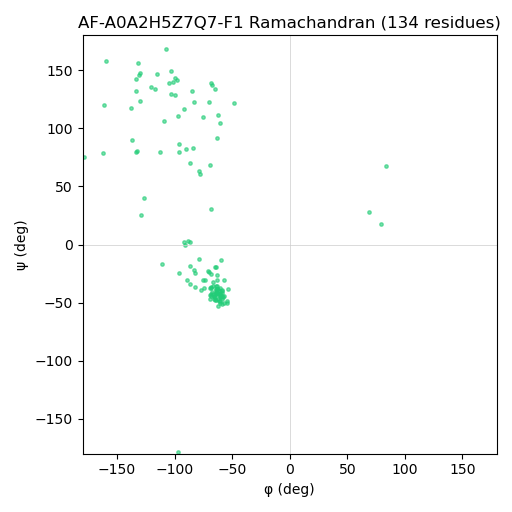ATOM 713 C C . PHE A 1 91 ? -2.193 1.611 16.384 1.00 78.56 91 PHE A C 1
ATOM 715 O O . PHE A 1 91 ? -1.658 1.369 15.308 1.00 78.56 91 PHE A O 1
ATOM 722 N N . GLN A 1 92 ? -1.799 1.049 17.528 1.00 83.31 92 GLN A N 1
ATOM 723 C CA . GLN A 1 92 ? -0.645 0.155 17.604 1.00 83.31 92 GLN A CA 1
ATOM 724 C C . GLN A 1 92 ? -0.827 -1.080 16.720 1.00 83.31 92 GLN A C 1
ATOM 726 O O . GLN A 1 92 ? 0.114 -1.513 16.057 1.00 83.31 92 GLN A O 1
ATOM 731 N N . HIS A 1 93 ? -2.038 -1.639 16.686 1.00 87.12 93 HIS A N 1
ATOM 732 C CA . HIS A 1 93 ? -2.329 -2.774 15.823 1.00 87.12 93 HIS A CA 1
ATOM 733 C C . HIS A 1 93 ? -2.308 -2.385 14.338 1.00 87.12 93 HIS A C 1
ATOM 735 O O . HIS A 1 93 ? -1.727 -3.106 13.533 1.00 87.12 93 HIS A O 1
ATOM 741 N N . LEU A 1 94 ? -2.879 -1.231 13.980 1.00 80.88 94 LEU A N 1
ATOM 742 C CA . LEU A 1 94 ? -2.844 -0.711 12.616 1.00 80.88 94 LEU A CA 1
ATOM 743 C C . LEU A 1 94 ? -1.404 -0.504 12.140 1.00 80.88 94 LEU A C 1
ATOM 745 O O . LEU A 1 94 ? -1.080 -0.959 11.050 1.00 80.88 94 LEU A O 1
ATOM 749 N N . CYS A 1 95 ? -0.548 0.121 12.954 1.00 80.06 95 CYS A N 1
ATOM 750 C CA . CYS A 1 95 ? 0.866 0.310 12.626 1.00 80.06 95 CYS A CA 1
ATOM 751 C C . CYS A 1 95 ? 1.540 -1.022 12.289 1.00 80.06 95 CYS A C 1
ATOM 753 O O . CYS A 1 95 ? 2.088 -1.148 11.206 1.00 80.06 95 CYS A O 1
ATOM 755 N N . ARG A 1 96 ? 1.388 -2.051 13.136 1.00 86.56 96 ARG A N 1
ATOM 756 C CA . ARG A 1 96 ? 1.980 -3.377 12.873 1.00 86.56 96 ARG A CA 1
ATOM 757 C C . ARG A 1 96 ? 1.509 -3.986 11.554 1.00 86.56 96 ARG A C 1
ATOM 759 O O . ARG A 1 96 ? 2.318 -4.488 10.788 1.00 86.56 96 ARG A O 1
ATOM 766 N N . VAL A 1 97 ? 0.206 -3.928 11.275 1.00 86.50 97 VAL A N 1
ATOM 767 C CA . VAL A 1 97 ? -0.350 -4.495 10.035 1.00 86.50 97 VAL A CA 1
ATOM 768 C C . VAL A 1 97 ? 0.109 -3.707 8.803 1.00 86.50 97 VAL A C 1
ATOM 770 O O . VAL A 1 97 ? 0.351 -4.303 7.755 1.00 86.50 97 VAL A O 1
ATOM 773 N N . ILE A 1 98 ? 0.240 -2.381 8.911 1.00 83.19 98 ILE A N 1
ATOM 774 C CA . ILE A 1 98 ? 0.798 -1.534 7.847 1.00 83.19 98 ILE A CA 1
ATOM 775 C C . ILE A 1 98 ? 2.281 -1.849 7.632 1.00 83.19 98 ILE A C 1
ATOM 777 O O . ILE A 1 98 ? 2.700 -1.945 6.480 1.00 83.19 98 ILE A O 1
ATOM 781 N N . ASP A 1 99 ? 3.058 -2.022 8.699 1.00 81.38 99 ASP A N 1
ATOM 782 C CA . ASP A 1 99 ? 4.485 -2.345 8.620 1.00 81.38 99 ASP A CA 1
ATOM 783 C C . ASP A 1 99 ? 4.688 -3.702 7.935 1.00 81.38 99 ASP A C 1
ATOM 785 O O . ASP A 1 99 ? 5.442 -3.794 6.967 1.00 81.38 99 ASP A O 1
ATOM 789 N N . ASP A 1 100 ? 3.927 -4.728 8.332 1.00 84.00 100 ASP A N 1
ATOM 790 C CA . ASP A 1 100 ? 3.945 -6.046 7.684 1.00 84.00 100 ASP A CA 1
ATOM 791 C C . ASP A 1 100 ? 3.566 -5.951 6.194 1.00 84.00 100 ASP A C 1
ATOM 793 O O . ASP A 1 100 ? 4.216 -6.543 5.327 1.00 84.00 100 ASP A O 1
ATOM 797 N N . ALA A 1 101 ? 2.521 -5.182 5.871 1.00 84.69 101 ALA A N 1
ATOM 798 C CA . ALA A 1 101 ? 2.071 -4.984 4.496 1.00 84.69 101 ALA A CA 1
ATOM 799 C C . ALA A 1 101 ? 3.132 -4.273 3.639 1.00 84.69 101 ALA A C 1
ATOM 801 O O . ALA A 1 101 ? 3.355 -4.659 2.487 1.00 84.69 101 ALA A O 1
ATOM 802 N N . ASN A 1 102 ? 3.803 -3.263 4.196 1.00 80.06 102 ASN A N 1
ATOM 803 C CA . ASN A 1 102 ? 4.860 -2.531 3.508 1.00 80.06 102 ASN A CA 1
ATOM 804 C C . ASN A 1 102 ? 6.162 -3.325 3.419 1.00 80.06 102 ASN A C 1
ATOM 806 O O . ASN A 1 102 ? 6.846 -3.197 2.413 1.00 80.06 102 ASN A O 1
ATOM 810 N N . LEU A 1 103 ? 6.478 -4.207 4.370 1.00 79.88 103 LEU A N 1
ATOM 811 C CA . LEU A 1 103 ? 7.625 -5.112 4.255 1.00 79.88 103 LEU A CA 1
ATOM 812 C C . LEU A 1 103 ? 7.443 -6.089 3.083 1.00 79.88 103 LEU A C 1
ATOM 814 O O . LEU A 1 103 ? 8.364 -6.312 2.289 1.00 79.88 103 LEU A O 1
ATOM 818 N N . VAL A 1 104 ? 6.231 -6.633 2.928 1.00 75.75 104 VAL A N 1
ATOM 819 C CA . VAL A 1 104 ? 5.872 -7.472 1.773 1.00 75.75 104 VAL A CA 1
ATOM 820 C C . VAL A 1 104 ? 5.966 -6.669 0.476 1.00 75.75 104 VAL A C 1
ATOM 822 O O . VAL A 1 104 ? 6.498 -7.169 -0.519 1.00 75.75 104 VAL A O 1
ATOM 825 N N . LEU A 1 105 ? 5.478 -5.425 0.482 1.00 75.50 105 LEU A N 1
ATOM 826 C CA . LEU A 1 105 ? 5.528 -4.542 -0.679 1.00 75.50 105 LEU A CA 1
ATOM 827 C C . LEU A 1 105 ? 6.962 -4.161 -1.054 1.00 75.50 105 LEU A C 1
ATOM 829 O O . LEU A 1 105 ? 7.293 -4.205 -2.235 1.00 75.50 105 LEU A O 1
ATOM 833 N N . LEU A 1 106 ? 7.802 -3.817 -0.080 1.00 72.19 106 LEU A N 1
ATOM 834 C CA . LEU A 1 106 ? 9.211 -3.489 -0.267 1.00 72.19 106 LEU A CA 1
ATOM 835 C C . LEU A 1 106 ? 9.941 -4.688 -0.856 1.00 72.19 106 LEU A C 1
ATOM 837 O O . LEU A 1 106 ? 10.583 -4.558 -1.889 1.00 72.19 106 LEU A O 1
ATOM 841 N N . THR A 1 107 ? 9.751 -5.875 -0.278 1.00 68.62 107 THR A N 1
ATOM 842 C CA . THR A 1 107 ? 10.334 -7.111 -0.812 1.00 68.62 107 THR A CA 1
ATOM 843 C C . THR A 1 107 ? 9.894 -7.332 -2.262 1.00 68.62 107 THR A C 1
ATOM 845 O O . THR A 1 107 ? 10.732 -7.504 -3.140 1.00 68.62 107 THR A O 1
ATOM 848 N N . ALA A 1 108 ? 8.596 -7.249 -2.563 1.00 65.75 108 ALA A N 1
ATOM 849 C CA . ALA A 1 108 ? 8.099 -7.426 -3.928 1.00 65.75 108 ALA A CA 1
ATOM 850 C C . ALA A 1 108 ? 8.602 -6.343 -4.904 1.00 65.75 108 ALA A C 1
ATOM 852 O O . ALA A 1 108 ? 8.937 -6.635 -6.055 1.00 65.75 108 ALA A O 1
ATOM 853 N N . SER A 1 109 ? 8.698 -5.098 -4.438 1.00 61.25 109 SER A N 1
ATOM 854 C CA . SER A 1 109 ? 9.193 -3.964 -5.219 1.00 61.25 109 SER A CA 1
ATOM 855 C C . SER A 1 109 ? 10.681 -4.117 -5.500 1.00 61.25 109 SER A C 1
ATOM 857 O O . SER A 1 109 ? 11.079 -3.978 -6.647 1.00 61.25 109 SER A O 1
ATOM 859 N N . CYS A 1 110 ? 11.494 -4.505 -4.516 1.00 63.62 110 CYS A N 1
ATOM 860 C CA . CYS A 1 110 ? 12.919 -4.786 -4.687 1.00 63.62 110 CYS A CA 1
ATOM 861 C C . CYS A 1 110 ? 13.164 -5.902 -5.706 1.00 63.62 110 CYS A C 1
ATOM 863 O O . CYS A 1 110 ? 14.069 -5.787 -6.524 1.00 63.62 110 CYS A O 1
ATOM 865 N N . TRP A 1 111 ? 12.338 -6.953 -5.724 1.00 49.28 111 TRP A N 1
ATOM 866 C CA . TRP A 1 111 ? 12.437 -8.007 -6.741 1.00 49.28 111 TRP A CA 1
ATOM 867 C C . TRP A 1 111 ? 12.049 -7.497 -8.134 1.00 49.28 111 TRP A C 1
ATOM 869 O O . TRP A 1 111 ? 12.689 -7.850 -9.123 1.00 49.28 111 TRP A O 1
ATOM 879 N N . THR A 1 112 ? 11.042 -6.625 -8.208 1.00 52.59 112 THR A N 1
ATOM 880 C CA . THR A 1 112 ? 10.601 -6.007 -9.466 1.00 52.59 112 THR A CA 1
ATOM 881 C C . THR A 1 112 ? 11.646 -5.018 -10.001 1.00 52.59 112 THR A C 1
ATOM 883 O O . THR A 1 112 ? 11.993 -5.060 -11.179 1.00 52.59 112 THR A O 1
ATOM 886 N N . PHE A 1 113 ? 12.228 -4.185 -9.137 1.00 48.12 113 PHE A N 1
ATOM 887 C CA . PHE A 1 113 ? 13.297 -3.249 -9.484 1.00 48.12 113 PHE A CA 1
ATOM 888 C C . PHE A 1 113 ? 14.614 -3.961 -9.812 1.00 48.12 113 PHE A C 1
ATOM 890 O O . PHE A 1 113 ? 15.286 -3.561 -10.757 1.00 48.12 113 PHE A O 1
ATOM 897 N N . ALA A 1 114 ? 14.959 -5.052 -9.121 1.00 46.75 114 ALA A N 1
ATOM 898 C CA . ALA A 1 114 ? 16.110 -5.885 -9.474 1.00 46.75 114 ALA A CA 1
ATOM 899 C C . ALA A 1 114 ? 15.935 -6.558 -10.847 1.00 46.75 114 ALA A C 1
ATOM 901 O O . ALA A 1 114 ? 16.901 -6.681 -11.598 1.00 46.75 114 ALA A O 1
ATOM 902 N N . ALA A 1 115 ? 14.708 -6.951 -11.207 1.00 41.28 115 ALA A N 1
ATOM 903 C CA . ALA A 1 115 ? 14.406 -7.479 -12.536 1.00 41.28 115 ALA A CA 1
ATOM 904 C C . ALA A 1 115 ? 14.540 -6.403 -13.631 1.00 41.28 115 ALA A C 1
ATOM 906 O O . ALA A 1 115 ? 15.105 -6.681 -14.689 1.00 41.28 115 ALA A O 1
ATOM 907 N N . LEU A 1 116 ? 14.089 -5.171 -13.364 1.00 44.31 116 LEU A N 1
ATOM 908 C CA . LEU A 1 116 ? 14.198 -4.032 -14.288 1.00 44.31 116 LEU A CA 1
ATOM 909 C C . LEU A 1 116 ? 15.626 -3.469 -14.405 1.00 44.31 116 LEU A C 1
ATOM 911 O O . LEU A 1 116 ? 16.001 -2.981 -15.467 1.00 44.31 116 LEU A O 1
ATOM 915 N N . GLY A 1 117 ? 16.426 -3.559 -13.339 1.00 39.09 117 GLY A N 1
ATOM 916 C CA . GLY A 1 117 ? 17.818 -3.100 -13.273 1.00 39.09 117 GLY A CA 1
ATOM 917 C C . GLY A 1 117 ? 18.864 -4.130 -13.712 1.00 39.09 117 GLY A C 1
ATOM 918 O O . GLY A 1 117 ? 20.059 -3.848 -13.650 1.00 39.09 117 GLY A O 1
ATOM 919 N N . SER A 1 118 ? 18.457 -5.320 -14.166 1.00 37.91 118 SER A N 1
ATOM 920 C CA . SER A 1 118 ? 19.385 -6.386 -14.571 1.00 37.91 118 SER A CA 1
ATOM 921 C C . SER A 1 118 ? 19.995 -6.190 -15.969 1.00 37.91 118 SER A C 1
ATOM 923 O O . SER A 1 118 ? 19.843 -7.019 -16.857 1.00 37.91 118 SER A O 1
ATOM 925 N N . ASP A 1 119 ? 20.760 -5.108 -16.114 1.00 38.97 119 ASP A N 1
ATOM 926 C CA . ASP A 1 119 ? 22.091 -5.172 -16.743 1.00 38.97 119 ASP A CA 1
ATOM 927 C C . ASP A 1 119 ? 23.214 -4.915 -15.708 1.00 38.97 119 ASP A C 1
ATOM 929 O O . ASP A 1 119 ? 24.347 -5.342 -15.918 1.00 38.97 119 ASP A O 1
ATOM 933 N N . GLU A 1 120 ? 22.912 -4.343 -14.531 1.00 38.25 120 GLU A N 1
ATOM 934 C CA . GLU A 1 120 ? 23.841 -4.257 -13.394 1.00 38.25 120 GLU A CA 1
ATOM 935 C C . GLU A 1 120 ? 23.097 -4.596 -12.096 1.00 38.25 120 GLU A C 1
ATOM 937 O O . GLU A 1 120 ? 22.4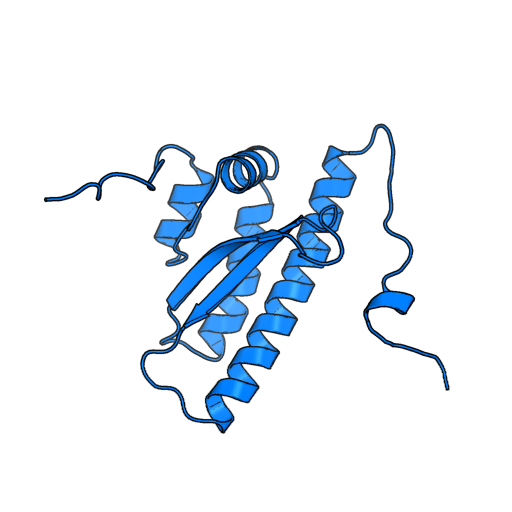90 -3.753 -11.438 1.00 38.25 120 GLU A O 1
ATOM 9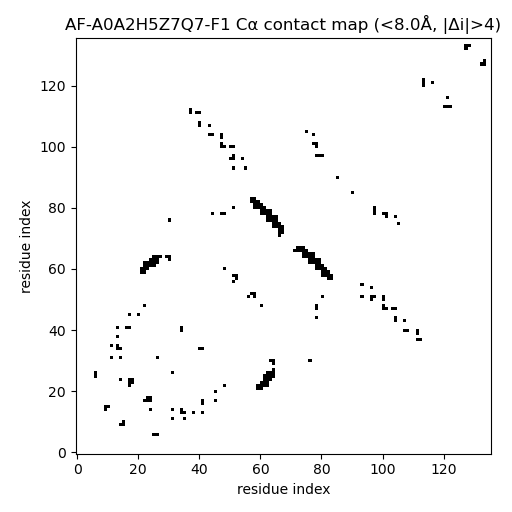42 N N . GLY A 1 121 ? 23.103 -5.884 -11.746 1.00 36.66 121 GLY A N 1
ATOM 943 C CA . GLY A 1 121 ? 22.452 -6.397 -10.547 1.00 36.66 121 GLY A CA 1
ATOM 944 C C . GLY A 1 121 ? 23.015 -5.783 -9.266 1.00 36.66 121 GLY A C 1
ATOM 945 O O . GLY A 1 121 ? 24.061 -6.206 -8.781 1.00 36.66 121 GLY A O 1
ATOM 946 N N . PHE A 1 122 ? 22.266 -4.863 -8.667 1.00 37.47 122 PHE A N 1
ATOM 947 C CA . PHE A 1 122 ? 22.383 -4.546 -7.249 1.00 37.47 122 PHE A CA 1
ATOM 948 C C . PHE A 1 122 ? 21.317 -5.339 -6.493 1.00 37.47 122 PHE A C 1
ATOM 950 O O . PHE A 1 122 ? 20.201 -4.884 -6.256 1.00 37.47 122 PHE A O 1
ATOM 957 N N . LEU A 1 123 ? 21.676 -6.573 -6.129 1.00 36.88 123 LEU A N 1
ATOM 958 C CA . LEU A 1 123 ? 21.101 -7.204 -4.947 1.00 36.88 123 LEU A CA 1
ATOM 959 C C . LEU A 1 123 ? 21.513 -6.329 -3.760 1.00 36.88 123 LEU A C 1
ATOM 961 O O . LEU A 1 123 ? 22.698 -6.280 -3.433 1.00 36.88 123 LEU A O 1
ATOM 965 N N . TYR A 1 124 ? 20.560 -5.643 -3.128 1.00 40.75 124 TYR A N 1
ATOM 966 C CA . TYR A 1 124 ? 20.763 -5.135 -1.774 1.00 40.75 124 TYR A CA 1
ATOM 967 C C . TYR A 1 124 ? 20.959 -6.347 -0.857 1.00 40.75 124 TYR A C 1
ATOM 969 O O . TYR A 1 124 ? 20.011 -6.979 -0.394 1.00 40.75 124 TYR A O 1
ATOM 977 N N . ALA A 1 125 ? 22.223 -6.719 -0.688 1.00 36.56 125 ALA A N 1
ATOM 978 C CA . ALA A 1 125 ? 22.702 -7.576 0.373 1.00 36.56 125 ALA A CA 1
ATOM 979 C C . ALA A 1 125 ? 22.942 -6.683 1.591 1.00 36.56 125 ALA A C 1
ATOM 981 O O . ALA A 1 125 ? 24.043 -6.181 1.747 1.00 36.56 125 ALA A O 1
ATOM 982 N N . ASP A 1 126 ? 21.881 -6.406 2.347 1.00 40.66 126 ASP A N 1
ATOM 983 C CA . ASP A 1 126 ? 21.915 -6.297 3.814 1.00 40.66 126 ASP A CA 1
ATOM 984 C C . ASP A 1 126 ? 20.504 -5.993 4.332 1.00 40.66 126 ASP A C 1
ATOM 986 O O . ASP A 1 126 ? 20.152 -4.869 4.669 1.00 40.66 126 ASP A O 1
ATOM 990 N N . LEU A 1 127 ? 19.638 -7.009 4.340 1.00 42.47 127 LEU A N 1
ATOM 991 C CA . LEU A 1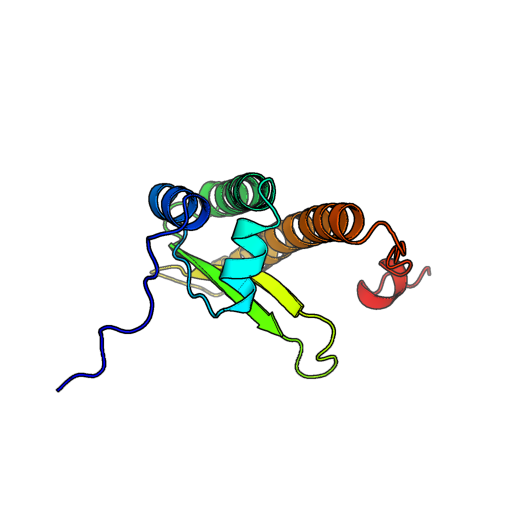 127 ? 18.392 -6.938 5.115 1.00 42.47 127 LEU A CA 1
ATOM 992 C C . LEU A 1 127 ? 18.643 -7.214 6.608 1.00 42.47 127 LEU A C 1
ATOM 994 O O . LEU A 1 127 ? 17.765 -6.947 7.423 1.00 42.47 127 LEU A O 1
ATOM 998 N N . ASP A 1 128 ? 19.826 -7.721 6.968 1.00 46.50 128 ASP A N 1
ATOM 999 C CA . ASP A 1 128 ? 20.162 -8.089 8.344 1.00 46.50 128 ASP A CA 1
ATOM 1000 C C . ASP A 1 128 ? 20.615 -6.870 9.172 1.00 46.50 128 ASP A C 1
ATOM 1002 O O . ASP A 1 128 ? 20.236 -6.762 10.343 1.00 46.50 128 ASP A O 1
ATOM 1006 N N . GLU A 1 129 ? 21.343 -5.908 8.582 1.00 44.12 129 GLU A N 1
ATOM 1007 C CA . GLU A 1 129 ? 21.809 -4.713 9.310 1.00 44.12 129 GLU A CA 1
ATOM 1008 C C . GLU A 1 129 ? 20.698 -3.676 9.584 1.00 44.12 129 GLU A C 1
ATOM 1010 O O . GLU A 1 129 ? 20.651 -3.125 10.686 1.00 44.12 129 GLU A O 1
ATOM 1015 N N . ASP A 1 130 ? 19.751 -3.462 8.661 1.00 44.34 130 ASP A N 1
ATOM 1016 C CA . ASP A 1 130 ? 18.714 -2.419 8.807 1.00 44.34 130 ASP A CA 1
ATOM 1017 C C . ASP A 1 130 ? 17.468 -2.878 9.598 1.00 44.34 130 ASP A C 1
ATOM 1019 O O . ASP A 1 130 ? 16.726 -2.052 10.135 1.00 44.34 130 ASP A O 1
ATOM 1023 N N . LEU A 1 131 ? 17.236 -4.192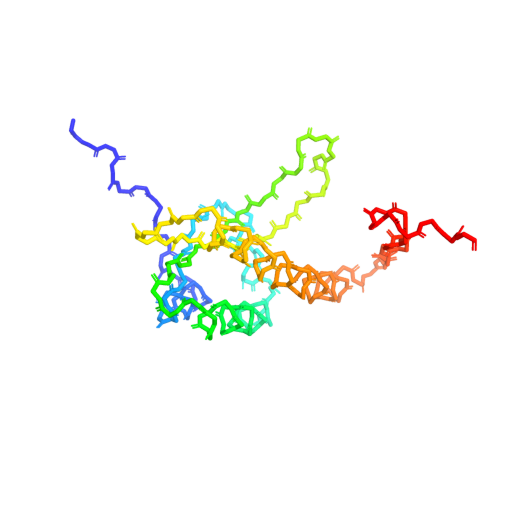 9.741 1.00 45.03 131 LEU A N 1
ATOM 1024 C CA . LEU A 1 131 ? 16.118 -4.736 10.533 1.00 45.03 131 LEU A CA 1
ATOM 1025 C C . LEU A 1 131 ? 16.477 -5.002 12.006 1.00 45.03 131 LEU A C 1
ATOM 1027 O O . LEU A 1 131 ? 15.618 -5.440 12.776 1.00 45.03 131 LEU A O 1
ATOM 1031 N N . GLY A 1 132 ? 17.720 -4.736 12.421 1.00 37.06 132 GLY A N 1
ATOM 1032 C CA . GLY A 1 132 ? 18.149 -4.869 13.816 1.00 37.06 132 GLY A CA 1
ATOM 1033 C C . GLY A 1 132 ? 18.215 -6.312 14.328 1.00 37.06 132 GLY A C 1
ATOM 1034 O O . GLY A 1 132 ? 18.064 -6.539 15.530 1.00 37.06 132 GLY A O 1
ATOM 1035 N N . TRP A 1 133 ? 18.451 -7.291 13.452 1.00 42.44 133 TRP A N 1
ATOM 1036 C CA . TRP A 1 133 ? 18.702 -8.674 13.863 1.00 42.44 133 TRP A CA 1
ATOM 1037 C C . TRP A 1 133 ? 20.194 -8.835 14.154 1.00 42.44 133 TRP A C 1
ATOM 1039 O O . TRP A 1 133 ? 20.932 -9.477 13.416 1.00 42.44 133 TRP A O 1
ATOM 1049 N N . SER A 1 134 ? 20.665 -8.220 15.241 1.00 39.19 134 SER A N 1
ATOM 1050 C CA . SER A 1 134 ? 21.970 -8.577 15.787 1.00 39.19 134 SER A CA 1
ATOM 1051 C C . SER A 1 134 ? 21.849 -9.916 16.511 1.00 39.19 134 SER A C 1
ATOM 1053 O O . SER A 1 134 ? 21.209 -10.027 17.561 1.00 39.19 134 SER A O 1
ATOM 1055 N N . ASP A 1 135 ? 22.458 -10.945 15.922 1.00 45.88 135 ASP A N 1
ATOM 1056 C CA . ASP A 1 135 ? 22.648 -12.244 16.560 1.00 45.88 135 ASP A CA 1
ATOM 1057 C C . ASP A 1 135 ? 23.230 -12.055 17.971 1.00 45.88 135 ASP A C 1
ATOM 1059 O O . ASP A 1 135 ? 24.285 -11.442 18.170 1.00 45.88 135 ASP A O 1
ATOM 1063 N N . SER A 1 136 ? 22.493 -12.571 18.955 1.00 40.50 136 SER A N 1
ATOM 1064 C CA . SER A 1 136 ? 22.958 -12.794 20.328 1.00 40.50 136 SER A CA 1
ATOM 1065 C C . SER A 1 136 ? 23.741 -14.096 20.429 1.00 40.50 136 SER A C 1
ATOM 1067 O O . SER A 1 136 ? 23.330 -15.079 19.773 1.00 40.50 136 SER A O 1
#